Protein AF-A0A5P1EVX3-F1 (afdb_monomer_lite)

pLDDT: mean 70.18, std 18.29, range [44.44, 93.81]

Secondary structure (DSSP, 8-state):
---GGGTTTS-HHHHHHHHHHHHHHT-SSGGGS--HHHHHHHHHHHHHHHHS-------------GGG----S-------TTSS---------

Structure (mmCIF, N/CA/C/O backbone):
data_AF-A0A5P1EVX3-F1
#
_entry.id   AF-A0A5P1EVX3-F1
#
loop_
_atom_site.group_PDB
_atom_site.id
_atom_site.type_symbol
_atom_site.label_atom_id
_atom_site.label_alt_id
_atom_site.label_comp_id
_atom_site.label_asym_id
_atom_site.label_entity_id
_atom_site.label_seq_id
_atom_site.pdbx_PDB_ins_code
_atom_site.Cartn_x
_atom_site.Cartn_y
_atom_site.Cartn_z
_atom_site.occupancy
_atom_site.B_iso_or_equiv
_atom_site.auth_seq_id
_atom_site.auth_comp_id
_atom_site.auth_asym_id
_atom_site.auth_atom_id
_atom_site.pdbx_PDB_model_num
ATOM 1 N N . MET A 1 1 ? -4.984 -11.033 -9.878 1.00 72.88 1 MET A N 1
ATOM 2 C CA . MET A 1 1 ? -4.544 -10.619 -11.232 1.00 72.88 1 MET A CA 1
ATOM 3 C C . MET A 1 1 ? -3.761 -9.321 -11.080 1.00 72.88 1 MET A C 1
ATOM 5 O O . MET A 1 1 ? -4.114 -8.551 -10.200 1.00 72.88 1 MET A O 1
ATOM 9 N N . VAL A 1 2 ? -2.677 -9.118 -11.836 1.00 77.31 2 VAL A N 1
ATOM 10 C CA . VAL A 1 2 ? -1.866 -7.881 -11.805 1.00 77.31 2 VAL A CA 1
ATOM 11 C C . VAL A 1 2 ? -2.231 -7.064 -13.036 1.00 77.31 2 VAL A C 1
ATOM 13 O O . VAL A 1 2 ? -2.368 -7.650 -14.112 1.00 77.31 2 VAL A O 1
ATOM 16 N N . ASP A 1 3 ? -2.409 -5.755 -12.872 1.00 82.62 3 ASP A N 1
ATOM 17 C CA . ASP A 1 3 ? -2.750 -4.856 -13.972 1.00 82.62 3 ASP A CA 1
ATOM 18 C C . ASP A 1 3 ? -1.715 -4.975 -15.127 1.00 82.62 3 ASP A C 1
ATOM 20 O O . ASP A 1 3 ? -0.506 -5.037 -14.869 1.00 82.62 3 ASP A O 1
ATOM 24 N N . PRO A 1 4 ? -2.150 -5.079 -16.400 1.00 82.19 4 PRO A N 1
ATOM 25 C CA . PRO A 1 4 ? -1.241 -5.261 -17.531 1.00 82.19 4 PRO A CA 1
ATOM 26 C C . PRO A 1 4 ? -0.237 -4.120 -17.733 1.00 82.19 4 PRO A C 1
ATOM 28 O O . PRO A 1 4 ? 0.874 -4.387 -18.188 1.00 82.19 4 PRO A O 1
ATOM 31 N N . ALA A 1 5 ? -0.587 -2.880 -17.381 1.00 82.00 5 ALA A N 1
ATOM 32 C CA . ALA A 1 5 ? 0.277 -1.712 -17.537 1.00 82.00 5 ALA A CA 1
ATOM 33 C C . ALA A 1 5 ? 1.426 -1.688 -16.515 1.00 82.00 5 ALA A C 1
ATOM 35 O O . ALA A 1 5 ? 2.490 -1.141 -16.796 1.00 82.00 5 ALA A O 1
ATOM 36 N N . ILE A 1 6 ? 1.252 -2.328 -15.352 1.00 79.00 6 ILE A N 1
ATOM 37 C CA . ILE A 1 6 ? 2.306 -2.486 -14.328 1.00 79.00 6 ILE A CA 1
ATOM 38 C C . ILE A 1 6 ? 3.012 -3.849 -14.407 1.00 79.00 6 ILE A C 1
ATOM 40 O O . ILE A 1 6 ? 3.852 -4.196 -13.569 1.00 79.00 6 ILE A O 1
ATOM 44 N N . ARG A 1 7 ? 2.670 -4.677 -15.397 1.00 77.62 7 ARG A N 1
ATOM 45 C CA . ARG A 1 7 ? 3.249 -6.011 -15.542 1.00 77.62 7 ARG A CA 1
ATOM 46 C C . ARG A 1 7 ? 4.702 -5.898 -16.004 1.00 77.62 7 ARG A C 1
ATOM 48 O O . ARG A 1 7 ? 4.982 -5.439 -17.102 1.00 77.62 7 ARG A O 1
ATOM 55 N N . GLY A 1 8 ? 5.629 -6.377 -15.176 1.00 75.12 8 GLY A N 1
ATOM 56 C CA . GLY A 1 8 ? 7.064 -6.380 -15.488 1.00 75.12 8 GLY A CA 1
ATOM 57 C C . GLY A 1 8 ? 7.819 -5.117 -15.067 1.00 75.12 8 GLY A C 1
ATOM 58 O O . GLY A 1 8 ? 9.039 -5.097 -15.197 1.00 75.12 8 GLY A O 1
ATOM 59 N N . THR A 1 9 ? 7.140 -4.106 -14.512 1.00 80.38 9 THR A N 1
ATOM 60 C CA . THR A 1 9 ? 7.794 -2.924 -13.920 1.00 80.38 9 THR A CA 1
ATOM 61 C C . THR A 1 9 ? 8.268 -3.189 -12.491 1.00 80.38 9 THR A C 1
ATOM 63 O O . THR A 1 9 ? 9.324 -2.706 -12.088 1.00 80.38 9 THR A O 1
ATOM 66 N N . PHE A 1 10 ? 7.530 -4.014 -11.739 1.00 76.75 10 PHE A N 1
ATOM 67 C CA . PHE A 1 10 ? 7.864 -4.390 -10.365 1.00 76.75 10 PHE A CA 1
ATOM 68 C C . PHE A 1 10 ? 8.010 -5.910 -10.193 1.00 76.75 10 PHE A C 1
ATOM 70 O O . PHE A 1 10 ? 7.245 -6.682 -10.783 1.00 76.75 10 PHE A O 1
ATOM 77 N N . PRO A 1 11 ? 8.932 -6.375 -9.325 1.00 80.56 11 PRO A N 1
ATOM 78 C CA . PRO A 1 11 ? 8.986 -7.769 -8.902 1.00 80.56 11 PRO A CA 1
ATOM 79 C C . PRO A 1 11 ? 7.668 -8.217 -8.263 1.00 80.56 11 PRO A C 1
ATOM 81 O O . PRO A 1 11 ? 7.085 -7.503 -7.443 1.00 80.56 11 PRO A O 1
ATOM 84 N N . SER A 1 12 ? 7.249 -9.453 -8.538 1.00 80.56 12 SER A N 1
ATOM 85 C CA . SER A 1 12 ? 6.023 -10.048 -7.978 1.00 80.56 12 SER A CA 1
ATOM 86 C C . SER A 1 12 ? 5.967 -9.996 -6.445 1.00 80.56 12 SER A C 1
ATOM 88 O O . SER A 1 12 ? 4.910 -9.757 -5.865 1.00 80.56 12 SER A O 1
ATOM 90 N N . LYS A 1 13 ? 7.118 -10.146 -5.780 1.00 82.62 13 LYS A N 1
ATOM 91 C CA . LYS A 1 13 ? 7.241 -10.071 -4.318 1.00 82.62 13 LYS A CA 1
ATOM 92 C C . LYS A 1 13 ? 6.887 -8.689 -3.756 1.00 82.62 13 LYS A C 1
ATOM 94 O O . LYS A 1 13 ? 6.299 -8.609 -2.684 1.00 82.62 13 LYS A O 1
ATOM 99 N N . ILE A 1 14 ? 7.250 -7.618 -4.462 1.00 85.56 14 ILE A N 1
ATOM 100 C CA . ILE A 1 14 ? 6.951 -6.237 -4.059 1.00 85.56 14 ILE A CA 1
ATOM 101 C C . ILE A 1 14 ? 5.480 -5.925 -4.342 1.00 85.56 14 ILE A C 1
ATOM 103 O O . ILE A 1 14 ? 4.798 -5.385 -3.477 1.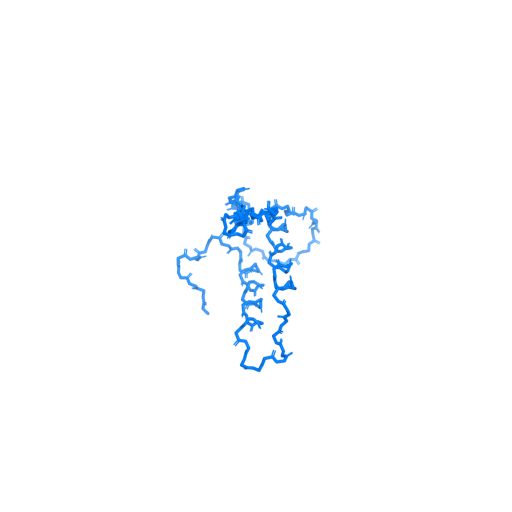00 85.56 14 ILE A O 1
ATOM 107 N N . LEU A 1 15 ? 4.964 -6.359 -5.496 1.00 86.94 15 LEU A N 1
ATOM 108 C CA . LEU A 1 15 ? 3.549 -6.210 -5.849 1.00 86.94 15 LEU A CA 1
ATOM 109 C C . LEU A 1 15 ? 2.616 -6.864 -4.824 1.00 86.94 15 LEU A C 1
ATOM 111 O O . LEU A 1 15 ? 1.622 -6.259 -4.437 1.00 86.94 15 LEU A O 1
ATOM 115 N N . SER A 1 16 ? 2.960 -8.060 -4.334 1.00 89.31 16 SER A N 1
ATOM 116 C CA . SER A 1 16 ? 2.191 -8.720 -3.271 1.00 89.31 16 SER A CA 1
ATOM 117 C C . SER A 1 16 ? 2.132 -7.872 -2.000 1.00 89.31 16 SER A C 1
ATOM 119 O O . SER A 1 16 ? 1.077 -7.767 -1.391 1.00 89.31 16 SER A O 1
ATOM 121 N N . ARG A 1 17 ? 3.241 -7.226 -1.618 1.00 89.56 17 ARG A N 1
ATOM 122 C CA . ARG A 1 17 ? 3.278 -6.365 -0.429 1.00 89.56 17 ARG A CA 1
ATOM 123 C C .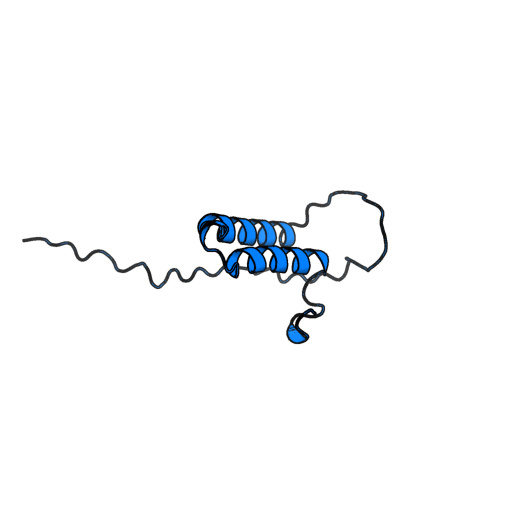 ARG A 1 17 ? 2.478 -5.081 -0.605 1.00 89.56 17 ARG A C 1
ATOM 125 O O . ARG A 1 17 ? 1.827 -4.652 0.339 1.00 89.56 17 ARG A O 1
ATOM 132 N N . PHE A 1 18 ? 2.501 -4.482 -1.794 1.00 89.75 18 PHE A N 1
ATOM 133 C CA . PHE A 1 18 ? 1.619 -3.355 -2.096 1.00 89.75 18 PHE A CA 1
ATOM 134 C C . PHE A 1 18 ? 0.144 -3.763 -2.017 1.00 89.75 18 PHE A C 1
ATOM 136 O O . PHE A 1 18 ? -0.649 -3.030 -1.433 1.00 89.75 18 PHE A O 1
ATOM 143 N N . ALA A 1 19 ? -0.215 -4.938 -2.541 1.00 91.94 19 ALA A N 1
ATOM 144 C CA . ALA A 1 19 ? -1.579 -5.453 -2.459 1.00 91.94 19 ALA A CA 1
ATOM 145 C C . ALA A 1 19 ? -2.031 -5.669 -1.006 1.00 91.94 19 ALA A C 1
ATOM 147 O O . ALA A 1 19 ? -3.149 -5.289 -0.674 1.00 91.94 19 ALA A O 1
ATOM 148 N N . ASP A 1 20 ? -1.159 -6.194 -0.136 1.00 91.50 20 ASP A N 1
ATOM 149 C CA . ASP A 1 20 ? -1.449 -6.343 1.297 1.00 91.50 20 ASP A CA 1
ATOM 150 C C . ASP A 1 20 ? -1.775 -4.984 1.945 1.00 91.50 20 ASP A C 1
ATOM 152 O O . ASP A 1 20 ? -2.756 -4.863 2.673 1.00 91.50 20 ASP A O 1
ATOM 156 N N . ILE A 1 21 ? -0.989 -3.940 1.650 1.00 92.00 21 ILE A N 1
ATOM 157 C CA . ILE A 1 21 ? -1.214 -2.590 2.196 1.00 92.00 21 ILE A CA 1
ATOM 158 C C . ILE A 1 21 ? -2.524 -1.994 1.662 1.00 92.00 21 ILE A C 1
ATOM 160 O O . ILE A 1 21 ? -3.308 -1.451 2.435 1.00 92.00 21 ILE A O 1
ATOM 164 N N . ILE A 1 22 ? -2.794 -2.124 0.358 1.00 91.00 22 ILE A N 1
ATOM 165 C CA . ILE A 1 22 ? -4.058 -1.666 -0.244 1.00 91.00 22 ILE A CA 1
ATOM 166 C C . ILE A 1 22 ? -5.242 -2.400 0.388 1.00 91.00 22 ILE A C 1
ATOM 168 O O . ILE A 1 22 ? -6.270 -1.777 0.651 1.00 91.00 22 ILE A O 1
ATOM 172 N N . LEU A 1 23 ? -5.093 -3.696 0.676 1.00 91.38 23 LEU A N 1
ATOM 173 C CA . LEU A 1 23 ? -6.132 -4.491 1.315 1.00 91.38 23 LEU A CA 1
ATOM 174 C C . LEU A 1 23 ? -6.499 -3.934 2.693 1.00 91.38 23 LEU A C 1
ATOM 176 O O . LEU A 1 23 ? -7.682 -3.904 3.011 1.00 91.38 23 LEU A O 1
ATOM 180 N N . LEU A 1 24 ? -5.525 -3.440 3.470 1.00 90.88 24 LEU A N 1
ATOM 181 C CA . LEU A 1 24 ? -5.777 -2.755 4.746 1.00 90.88 24 LEU A CA 1
ATOM 182 C C . LEU A 1 24 ? -6.596 -1.466 4.559 1.00 90.88 24 LEU A C 1
ATOM 184 O O . LEU A 1 24 ? -7.446 -1.153 5.387 1.00 90.88 24 LEU A O 1
ATOM 188 N N . CYS A 1 25 ? -6.387 -0.734 3.461 1.00 91.19 25 CYS A N 1
ATOM 189 C CA . CYS A 1 25 ? -7.121 0.502 3.171 1.00 91.19 25 CYS A CA 1
ATOM 190 C C . CYS A 1 25 ? -8.589 0.264 2.790 1.00 91.19 25 CYS A C 1
ATOM 192 O O . CYS A 1 25 ? -9.434 1.111 3.070 1.00 91.19 25 CYS A O 1
ATOM 194 N N . ILE A 1 26 ? -8.889 -0.846 2.109 1.00 92.00 26 ILE A N 1
ATOM 195 C CA . ILE A 1 26 ? -10.222 -1.129 1.544 1.00 92.00 26 ILE A CA 1
ATOM 196 C C . ILE A 1 26 ? -11.088 -2.013 2.444 1.00 92.00 26 ILE A C 1
ATOM 198 O O . ILE A 1 26 ? -12.155 -2.454 2.017 1.00 92.00 26 ILE A O 1
ATOM 202 N N . GLN A 1 27 ? -10.640 -2.302 3.667 1.00 89.12 27 GLN A N 1
ATOM 203 C CA . GLN A 1 27 ? -11.413 -3.124 4.592 1.00 89.12 27 GLN A CA 1
ATOM 204 C C . GLN A 1 27 ? -12.788 -2.500 4.849 1.00 89.12 27 GLN A C 1
ATOM 206 O O . GLN A 1 27 ? -12.913 -1.281 5.022 1.00 89.12 27 GLN A O 1
ATOM 211 N N . VAL A 1 28 ? -13.804 -3.371 4.824 1.00 87.88 28 VAL A N 1
ATOM 212 C CA . VAL A 1 28 ? -15.221 -3.019 5.002 1.00 87.88 28 VAL A CA 1
ATOM 213 C C . VAL A 1 28 ? -15.466 -2.512 6.416 1.00 87.88 28 VAL A C 1
ATOM 215 O O . VAL A 1 28 ? -16.176 -1.531 6.609 1.00 87.88 28 VAL A O 1
ATOM 218 N N . GLU A 1 29 ? -14.838 -3.164 7.388 1.00 90.62 29 GLU A N 1
ATOM 219 C CA . GLU A 1 29 ? -14.966 -2.822 8.793 1.00 90.62 29 GLU A CA 1
ATOM 220 C C . GLU A 1 29 ? -13.937 -1.734 9.160 1.00 90.62 29 GLU A C 1
ATOM 222 O O . GLU A 1 29 ? -12.729 -1.949 8.995 1.00 90.62 29 GLU A O 1
ATOM 227 N N . PRO A 1 30 ? -14.378 -0.555 9.633 1.00 82.12 30 PRO A N 1
ATOM 228 C CA . PRO A 1 30 ? -13.499 0.586 9.877 1.00 82.12 30 PRO A CA 1
ATOM 229 C C . PRO A 1 30 ? -12.514 0.361 11.027 1.00 82.12 30 PRO A C 1
ATOM 231 O O . PRO A 1 30 ? -11.436 0.947 11.010 1.00 82.12 30 PRO A O 1
ATOM 234 N N . GLU A 1 31 ? -12.839 -0.498 11.995 1.00 87.06 31 GLU A N 1
ATOM 235 C CA . GLU A 1 31 ? -11.991 -0.727 13.173 1.00 87.06 31 GLU A CA 1
ATOM 236 C C . GLU A 1 31 ? -10.687 -1.460 12.853 1.00 87.06 31 GLU A C 1
ATOM 238 O O . GLU A 1 31 ? -9.689 -1.316 13.557 1.00 87.06 31 GLU A O 1
ATOM 243 N N . PHE A 1 32 ? -10.669 -2.221 11.760 1.00 84.44 32 PHE A N 1
ATOM 244 C CA . PHE A 1 32 ? -9.468 -2.912 11.304 1.00 84.44 32 PHE A CA 1
ATOM 245 C C . PHE A 1 32 ? -8.634 -2.068 10.337 1.00 84.44 32 PHE A C 1
ATOM 247 O O . PHE A 1 32 ? -7.519 -2.458 9.977 1.00 84.44 32 PHE A O 1
ATOM 254 N N . ARG A 1 33 ? -9.135 -0.890 9.942 1.00 87.44 33 ARG A N 1
ATOM 255 C CA . ARG A 1 33 ? -8.389 0.031 9.096 1.00 87.44 33 ARG A CA 1
ATOM 256 C C . ARG A 1 33 ? -7.317 0.715 9.948 1.00 87.44 33 ARG A C 1
ATOM 258 O O . ARG A 1 33 ? -7.645 1.479 10.856 1.00 87.44 33 ARG A O 1
ATOM 265 N N . PRO A 1 34 ? -6.028 0.477 9.670 1.00 89.00 34 PRO A N 1
ATOM 266 C CA . PRO A 1 34 ? -4.970 1.130 10.418 1.00 89.00 34 PRO A CA 1
ATOM 267 C C . PRO A 1 34 ? -4.995 2.646 10.172 1.00 89.00 34 PRO A C 1
ATOM 269 O O . PRO A 1 34 ? -5.477 3.107 9.129 1.00 89.00 34 PRO A O 1
ATOM 272 N N . PRO A 1 35 ? -4.438 3.439 11.101 1.00 91.25 35 PRO A N 1
ATOM 273 C CA . PRO A 1 35 ? -4.318 4.874 10.907 1.00 91.25 35 PRO A CA 1
ATOM 274 C C . PRO A 1 35 ? -3.472 5.171 9.664 1.00 91.25 35 PRO A C 1
ATOM 276 O O . PRO A 1 35 ? -2.501 4.473 9.361 1.00 91.25 35 PRO A O 1
ATOM 279 N N . VAL A 1 36 ? -3.823 6.245 8.953 1.00 89.19 36 VAL A N 1
ATOM 280 C CA . VAL A 1 36 ? -3.166 6.640 7.694 1.00 89.19 36 VAL A CA 1
ATOM 281 C C . VAL A 1 36 ? -1.651 6.823 7.845 1.00 89.19 36 VAL A C 1
ATOM 283 O O . VAL A 1 36 ? -0.905 6.558 6.906 1.00 89.19 36 VAL A O 1
ATOM 286 N N . THR A 1 37 ? -1.185 7.196 9.039 1.00 93.06 37 THR A N 1
ATOM 287 C CA . THR A 1 37 ? 0.238 7.309 9.384 1.00 93.06 37 THR A CA 1
ATOM 288 C C . THR A 1 37 ? 0.967 5.974 9.240 1.00 93.06 37 THR A C 1
ATOM 290 O O . THR A 1 37 ? 1.987 5.910 8.562 1.00 93.06 37 THR A O 1
ATOM 293 N N . VAL A 1 38 ? 0.399 4.884 9.764 1.00 92.31 38 VAL A N 1
ATOM 294 C CA . VAL A 1 38 ? 0.964 3.526 9.658 1.00 92.31 38 VAL A CA 1
ATOM 295 C C . VAL A 1 38 ? 0.985 3.046 8.205 1.00 92.31 38 VAL A C 1
ATOM 297 O O . VAL A 1 38 ? 1.927 2.375 7.774 1.00 92.31 38 VAL A O 1
ATOM 300 N N . ILE A 1 39 ? -0.029 3.411 7.415 1.00 93.81 39 ILE A N 1
ATOM 301 C CA . ILE A 1 39 ? -0.075 3.093 5.981 1.00 93.81 39 ILE A CA 1
ATOM 302 C C . ILE A 1 39 ? 1.033 3.841 5.232 1.00 93.81 39 ILE A C 1
ATOM 304 O O . ILE A 1 39 ? 1.786 3.227 4.473 1.00 93.81 39 ILE A O 1
ATOM 308 N N . ALA A 1 40 ? 1.176 5.146 5.476 1.00 92.50 40 ALA A N 1
ATOM 309 C CA . ALA A 1 40 ? 2.207 5.977 4.859 1.00 92.50 40 ALA A CA 1
ATOM 310 C C . ALA A 1 40 ? 3.625 5.508 5.225 1.00 92.50 40 ALA A C 1
ATOM 312 O O . ALA A 1 40 ? 4.489 5.408 4.351 1.00 92.50 40 ALA A O 1
ATOM 313 N N . GLU A 1 41 ? 3.859 5.141 6.486 1.00 92.00 41 GLU A N 1
ATOM 314 C CA . GLU A 1 41 ? 5.122 4.556 6.945 1.00 92.00 41 GLU A CA 1
ATOM 315 C C . GLU A 1 41 ? 5.413 3.217 6.257 1.00 92.00 41 GLU A C 1
ATOM 317 O O . GLU A 1 41 ? 6.529 2.985 5.783 1.00 92.00 41 GLU A O 1
ATOM 322 N N . SER A 1 42 ? 4.405 2.349 6.135 1.00 91.38 42 SER A N 1
ATOM 323 C CA . SER A 1 42 ? 4.541 1.043 5.478 1.00 91.38 42 SER A CA 1
ATOM 324 C C . SER A 1 42 ? 4.914 1.180 4.001 1.00 91.38 42 SER A C 1
ATOM 326 O O . SER A 1 42 ? 5.820 0.491 3.524 1.00 91.38 42 SER A O 1
ATOM 328 N N . LEU A 1 43 ? 4.264 2.105 3.288 1.00 91.56 43 LEU A N 1
ATOM 329 C CA . LEU A 1 43 ? 4.581 2.428 1.895 1.00 91.56 43 LEU A CA 1
ATOM 330 C C . LEU A 1 43 ? 5.993 3.011 1.768 1.00 91.56 43 LEU A C 1
ATOM 332 O O . LEU A 1 43 ? 6.773 2.554 0.934 1.00 91.56 43 LEU A O 1
ATOM 336 N N . THR A 1 44 ? 6.355 3.955 2.638 1.00 90.06 44 THR A N 1
ATOM 337 C CA . THR A 1 44 ? 7.678 4.596 2.640 1.00 90.06 44 THR A CA 1
ATOM 338 C C . THR A 1 44 ? 8.790 3.580 2.895 1.00 90.06 44 THR A C 1
ATOM 340 O O . THR A 1 44 ? 9.776 3.540 2.160 1.00 90.06 44 THR A O 1
ATOM 343 N N . SER A 1 45 ? 8.615 2.689 3.875 1.00 88.19 45 SER A N 1
ATOM 344 C CA . SER A 1 45 ? 9.576 1.619 4.166 1.00 88.19 45 SER A CA 1
ATOM 345 C C . SER A 1 45 ? 9.760 0.678 2.974 1.00 88.19 45 SER A C 1
ATOM 347 O O . SER A 1 45 ? 10.875 0.226 2.700 1.00 88.19 45 SER A O 1
ATOM 349 N N . LEU A 1 46 ? 8.682 0.373 2.246 1.00 87.06 46 LEU A N 1
ATOM 350 C CA . LEU A 1 46 ? 8.737 -0.479 1.060 1.00 87.06 46 LEU A CA 1
ATOM 351 C C . LEU A 1 46 ? 9.522 0.190 -0.080 1.00 87.06 46 LEU A C 1
ATOM 353 O O . LEU A 1 46 ? 10.368 -0.454 -0.701 1.00 87.06 46 LEU A O 1
ATOM 357 N N . ILE A 1 47 ? 9.281 1.487 -0.293 1.00 85.00 47 ILE A N 1
ATOM 358 C CA . ILE A 1 47 ? 9.956 2.326 -1.292 1.00 85.00 47 ILE A CA 1
ATOM 359 C C . ILE A 1 47 ? 11.454 2.470 -0.967 1.00 85.00 47 ILE A C 1
ATOM 361 O O . IL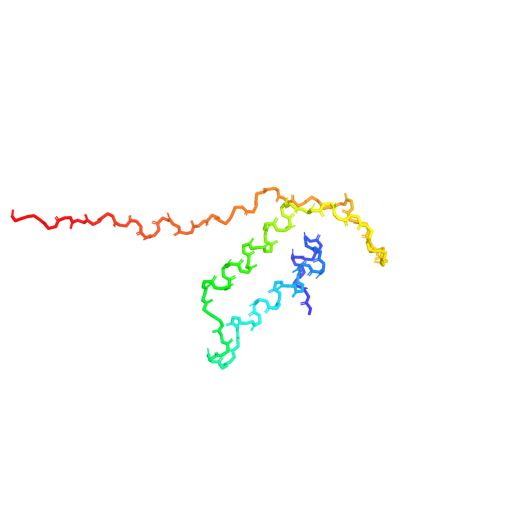E A 1 47 ? 12.311 2.336 -1.838 1.00 85.00 47 ILE A O 1
ATOM 365 N N . GLN A 1 48 ? 11.806 2.649 0.304 1.00 83.75 48 GLN A N 1
ATOM 366 C CA . GLN A 1 48 ? 13.207 2.709 0.731 1.00 83.75 48 GLN A CA 1
ATOM 367 C C . GLN A 1 48 ? 13.929 1.367 0.537 1.00 83.75 48 GLN A C 1
ATOM 369 O O . GLN A 1 48 ? 15.063 1.331 0.063 1.00 83.75 48 GLN A O 1
ATOM 374 N N . LYS A 1 49 ? 13.263 0.244 0.841 1.00 81.56 49 LYS A N 1
ATOM 375 C CA . LYS A 1 49 ? 13.821 -1.110 0.655 1.00 81.56 49 LYS A CA 1
ATOM 376 C C . LYS A 1 49 ? 14.066 -1.467 -0.811 1.00 81.56 49 LYS A C 1
ATOM 378 O O . LYS A 1 49 ? 14.959 -2.265 -1.088 1.00 81.56 49 LYS A O 1
ATOM 383 N N . MET A 1 50 ? 13.285 -0.914 -1.740 1.00 75.56 50 MET A N 1
ATOM 384 C CA . MET A 1 50 ? 13.535 -1.086 -3.177 1.00 75.56 50 MET A CA 1
ATOM 385 C C . MET A 1 50 ? 14.609 -0.126 -3.708 1.00 75.56 50 MET A C 1
ATOM 387 O O . MET A 1 50 ? 15.341 -0.514 -4.611 1.00 75.56 50 MET A O 1
ATOM 391 N N . ALA A 1 51 ? 14.742 1.082 -3.144 1.00 71.81 51 ALA A N 1
ATOM 392 C CA . ALA A 1 51 ? 15.784 2.042 -3.521 1.00 71.81 51 ALA A CA 1
ATOM 393 C C . ALA A 1 51 ? 17.179 1.604 -3.043 1.00 71.81 51 ALA A C 1
ATOM 395 O O . ALA A 1 51 ? 18.182 1.798 -3.728 1.00 71.81 51 ALA A O 1
ATOM 396 N N . HIS A 1 52 ? 17.235 0.950 -1.883 1.00 66.81 52 HIS A N 1
ATOM 397 C CA . HIS A 1 52 ? 18.449 0.367 -1.330 1.00 66.81 52 HIS A CA 1
ATOM 398 C C . HIS A 1 52 ? 18.247 -1.134 -1.137 1.00 66.81 52 HIS A C 1
ATOM 400 O O . HIS A 1 52 ? 18.026 -1.580 -0.006 1.00 66.81 52 HIS A O 1
ATOM 406 N N . PRO A 1 53 ? 18.316 -1.943 -2.214 1.00 61.34 53 PRO A N 1
ATOM 407 C CA . PRO A 1 53 ? 18.304 -3.386 -2.075 1.00 61.34 53 PRO A CA 1
ATOM 408 C C . PRO A 1 53 ? 19.556 -3.772 -1.289 1.00 61.34 53 PRO A C 1
ATOM 410 O O . PRO A 1 53 ? 20.660 -3.858 -1.829 1.00 61.34 53 PRO A O 1
ATOM 413 N N . HIS A 1 54 ? 19.396 -3.951 0.022 1.00 53.47 54 HIS A N 1
ATOM 414 C CA . HIS A 1 54 ? 20.462 -4.418 0.884 1.00 53.47 54 HIS A CA 1
ATOM 415 C C . HIS A 1 54 ? 20.980 -5.719 0.274 1.00 53.47 54 HIS A C 1
ATOM 417 O O . HIS A 1 54 ? 20.233 -6.689 0.124 1.00 53.47 54 HIS A O 1
ATOM 423 N N . ARG A 1 55 ? 22.261 -5.718 -0.113 1.00 53.56 55 ARG A N 1
ATOM 424 C CA . ARG A 1 55 ? 23.008 -6.896 -0.562 1.00 53.56 55 ARG A CA 1
ATOM 425 C C . ARG A 1 55 ? 23.103 -7.909 0.580 1.00 53.56 55 ARG A C 1
ATOM 427 O O . ARG A 1 55 ? 24.159 -8.083 1.174 1.00 53.56 55 ARG A O 1
ATOM 434 N N . HIS A 1 56 ? 22.008 -8.578 0.909 1.00 48.84 56 HIS A N 1
ATOM 435 C CA . HIS A 1 56 ? 22.042 -9.764 1.745 1.00 48.84 56 HIS A CA 1
ATOM 436 C C . HIS A 1 56 ? 22.052 -11.003 0.858 1.00 48.84 56 HIS A C 1
ATOM 438 O O . HIS A 1 56 ? 21.032 -11.500 0.388 1.00 48.84 56 HIS A O 1
ATOM 444 N N . SER A 1 57 ? 23.293 -11.420 0.604 1.00 56.41 57 SER A N 1
ATOM 445 C CA . SER A 1 57 ? 23.794 -12.792 0.573 1.00 56.41 57 SER A CA 1
ATOM 446 C C . SER A 1 57 ? 22.747 -13.899 0.784 1.00 56.41 57 SER A C 1
ATOM 448 O O . SER A 1 57 ? 22.101 -13.985 1.825 1.00 56.41 57 SER A O 1
ATOM 450 N N . ASN A 1 58 ? 22.665 -14.785 -0.211 1.00 48.94 58 ASN A N 1
ATOM 451 C CA . ASN A 1 58 ? 22.284 -16.193 -0.103 1.00 48.94 58 ASN A CA 1
ATOM 452 C C . ASN A 1 58 ? 21.066 -16.543 0.776 1.00 48.94 58 ASN A C 1
ATOM 454 O O . ASN A 1 58 ? 21.180 -17.072 1.880 1.00 48.94 58 ASN A O 1
ATOM 458 N N . ARG A 1 59 ? 19.876 -16.474 0.174 1.00 46.62 59 ARG A N 1
ATOM 459 C CA . ARG A 1 59 ? 18.837 -17.483 0.426 1.00 46.62 59 ARG A CA 1
ATOM 460 C C . ARG A 1 59 ? 18.387 -18.088 -0.898 1.00 46.62 59 ARG A C 1
ATOM 462 O O . ARG A 1 59 ? 17.529 -17.570 -1.601 1.00 46.62 59 ARG A O 1
ATOM 469 N N . LYS A 1 60 ? 19.039 -19.202 -1.222 1.00 54.94 60 LYS A N 1
ATOM 470 C CA . LYS A 1 60 ? 18.720 -20.143 -2.296 1.00 54.94 60 LYS A CA 1
ATOM 471 C C . LYS A 1 60 ? 17.214 -20.439 -2.318 1.00 54.94 60 LYS A C 1
ATOM 473 O O . LYS A 1 60 ? 16.722 -21.096 -1.406 1.00 54.94 60 LYS A O 1
ATOM 478 N N . ARG A 1 61 ? 16.513 -19.970 -3.357 1.00 48.09 61 ARG A N 1
ATOM 479 C CA . ARG A 1 61 ? 15.366 -20.627 -4.017 1.00 48.09 61 ARG A CA 1
ATOM 480 C C . ARG A 1 61 ? 15.010 -19.873 -5.307 1.00 48.09 61 ARG A C 1
ATOM 482 O O . ARG A 1 61 ? 14.547 -18.742 -5.266 1.00 48.09 61 ARG A O 1
ATOM 489 N N . SER A 1 62 ? 15.297 -20.559 -6.416 1.00 46.56 62 SER A N 1
ATOM 490 C CA . SER A 1 62 ? 14.728 -20.439 -7.767 1.00 46.56 62 SER A CA 1
ATOM 491 C C . SER A 1 62 ? 14.657 -19.055 -8.433 1.00 46.56 62 SER A C 1
ATOM 493 O O . SER A 1 62 ? 13.721 -18.295 -8.217 1.00 46.56 62 SER A O 1
ATOM 495 N N . SER A 1 63 ? 15.617 -18.828 -9.339 1.00 54.31 63 SER A N 1
ATOM 496 C CA . SER A 1 63 ? 15.403 -18.449 -10.748 1.00 54.31 63 SER A CA 1
ATOM 497 C C . SER A 1 63 ? 14.198 -17.550 -11.048 1.00 54.31 63 SER A C 1
ATOM 499 O O . SER A 1 63 ? 13.130 -18.078 -11.332 1.00 54.31 63 SER A O 1
ATOM 501 N N . VAL A 1 64 ? 14.403 -16.230 -11.099 1.00 49.38 64 VAL A N 1
ATOM 502 C CA . VAL A 1 64 ? 14.320 -15.456 -12.354 1.00 49.38 64 VAL A CA 1
ATOM 503 C C . VAL A 1 64 ? 15.253 -14.247 -12.208 1.00 49.38 64 VAL A C 1
ATOM 505 O O . VAL A 1 64 ? 15.251 -13.582 -11.176 1.00 49.38 64 VAL A O 1
ATOM 508 N N . ASP A 1 65 ? 16.087 -14.038 -13.218 1.00 44.44 65 ASP A N 1
ATOM 509 C CA . ASP A 1 65 ? 17.106 -12.999 -13.384 1.00 44.44 65 ASP A CA 1
ATOM 510 C C . ASP A 1 65 ? 16.770 -11.632 -12.741 1.00 44.44 65 ASP A C 1
ATOM 512 O O . ASP A 1 65 ? 16.019 -10.820 -13.279 1.00 44.44 65 ASP A O 1
ATOM 516 N N . ALA A 1 66 ? 17.354 -11.376 -11.566 1.00 54.34 66 ALA A N 1
ATOM 517 C CA . ALA A 1 66 ? 17.234 -10.117 -10.827 1.00 54.34 66 ALA A CA 1
ATOM 518 C C . ALA A 1 66 ? 18.214 -9.033 -11.323 1.00 54.34 66 ALA A C 1
ATOM 520 O O . ALA A 1 66 ? 18.277 -7.949 -10.743 1.00 54.34 66 ALA A O 1
ATOM 521 N N . SER A 1 67 ? 18.979 -9.306 -12.385 1.00 47.72 67 SER A N 1
ATOM 522 C CA . SER A 1 67 ? 20.022 -8.409 -12.902 1.00 47.72 67 SER A CA 1
ATOM 523 C C . SER A 1 67 ? 19.478 -7.307 -13.816 1.00 47.72 67 SER A C 1
ATOM 525 O O . SER A 1 67 ? 20.232 -6.429 -14.222 1.00 47.72 67 SER A O 1
ATOM 527 N N . LYS A 1 68 ? 18.177 -7.324 -14.140 1.00 45.09 68 LYS A N 1
ATOM 528 C CA . LYS A 1 68 ? 17.534 -6.345 -15.035 1.00 45.09 68 LYS A CA 1
ATOM 529 C C . LYS A 1 68 ? 16.545 -5.419 -14.323 1.00 45.09 68 LYS A C 1
ATOM 531 O O . LYS A 1 68 ? 15.570 -4.959 -14.908 1.00 45.09 68 LYS A O 1
ATOM 536 N N . LEU A 1 69 ? 16.786 -5.148 -13.044 1.00 51.25 69 LEU A N 1
ATOM 537 C CA . LEU A 1 69 ? 16.038 -4.159 -12.274 1.00 51.25 69 LEU A CA 1
ATOM 538 C C . LEU A 1 69 ? 16.618 -2.766 -12.545 1.00 51.25 69 LEU A C 1
ATOM 540 O O . LEU A 1 69 ? 17.362 -2.223 -11.735 1.00 51.25 69 LEU A O 1
ATOM 544 N N . ASN A 1 70 ? 16.247 -2.170 -13.684 1.00 47.53 70 ASN A N 1
ATOM 545 C CA . ASN A 1 70 ? 16.263 -0.711 -13.835 1.00 47.53 70 ASN A CA 1
ATOM 546 C C . ASN A 1 70 ? 15.156 -0.137 -12.934 1.00 47.53 70 ASN A C 1
ATOM 548 O O . ASN A 1 70 ? 14.114 0.309 -13.409 1.00 47.53 70 ASN A O 1
ATOM 552 N N . ILE A 1 71 ? 15.353 -0.226 -11.617 1.00 56.22 71 ILE A N 1
ATOM 553 C CA . ILE A 1 71 ? 14.549 0.504 -10.640 1.00 56.22 71 ILE A CA 1
ATOM 554 C C . ILE A 1 71 ? 14.877 1.965 -10.896 1.00 56.22 71 ILE A C 1
ATOM 556 O O . ILE A 1 71 ? 16.012 2.398 -10.699 1.00 56.22 71 ILE A O 1
ATOM 560 N N . MET A 1 72 ? 13.901 2.691 -11.434 1.00 49.91 72 MET A N 1
ATOM 561 C CA . MET A 1 72 ? 14.050 4.108 -11.708 1.00 49.91 72 MET A CA 1
ATOM 562 C C . MET A 1 72 ? 14.440 4.809 -10.391 1.00 49.91 72 MET A C 1
ATOM 564 O O . MET A 1 72 ? 13.740 4.633 -9.392 1.00 49.91 72 MET A O 1
ATOM 568 N N . PRO A 1 73 ? 15.567 5.540 -10.349 1.00 54.78 73 PRO A N 1
ATOM 569 C CA . PRO A 1 73 ? 16.150 6.028 -9.098 1.00 54.78 73 PRO A CA 1
ATOM 570 C C . PRO A 1 73 ? 15.387 7.198 -8.463 1.00 54.78 73 PRO A C 1
ATOM 572 O O . PRO A 1 73 ? 15.752 7.630 -7.375 1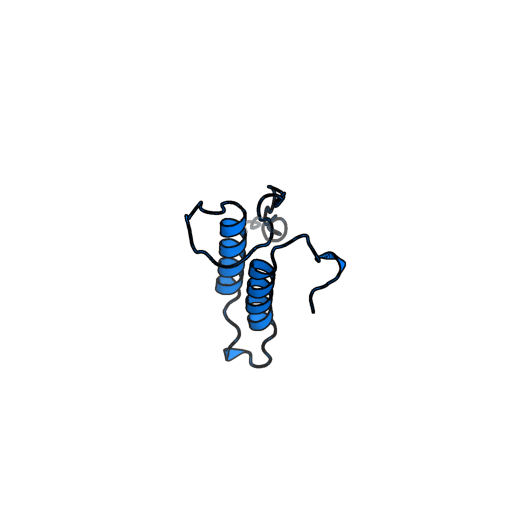.00 54.78 73 PRO A O 1
ATOM 575 N N . ASP A 1 74 ? 14.324 7.692 -9.099 1.00 50.97 74 ASP A N 1
ATOM 576 C CA . ASP A 1 74 ? 13.485 8.757 -8.557 1.00 50.97 74 ASP A CA 1
ATOM 577 C C . ASP A 1 74 ? 12.067 8.240 -8.294 1.00 50.97 74 ASP A C 1
ATOM 579 O O . ASP A 1 74 ? 11.147 8.414 -9.088 1.00 50.97 74 ASP A O 1
ATOM 583 N N . MET A 1 75 ? 11.899 7.564 -7.158 1.00 53.56 75 MET A N 1
ATOM 584 C CA . MET A 1 75 ? 10.592 7.440 -6.512 1.00 53.56 75 MET A CA 1
ATOM 585 C C . MET A 1 75 ? 10.506 8.494 -5.415 1.00 53.56 75 MET A C 1
ATOM 587 O O . MET A 1 75 ? 10.335 8.175 -4.237 1.00 53.56 75 MET A O 1
ATOM 591 N N . SER A 1 76 ? 10.683 9.766 -5.787 1.00 53.16 76 SER A N 1
ATOM 592 C CA . SER A 1 76 ? 10.308 10.849 -4.896 1.00 53.16 76 SER A CA 1
ATOM 593 C C . SER A 1 76 ? 8.804 10.757 -4.663 1.00 53.16 76 SER A C 1
ATOM 595 O O . SER A 1 76 ? 7.977 10.897 -5.564 1.00 53.16 76 SER A O 1
ATOM 597 N N . PHE A 1 77 ? 8.444 10.505 -3.408 1.00 47.44 77 PHE A N 1
ATOM 598 C CA . PHE A 1 77 ? 7.131 10.823 -2.875 1.00 47.44 77 PHE A CA 1
ATOM 599 C C . PHE A 1 77 ? 7.047 12.354 -2.933 1.00 47.44 77 PHE A C 1
ATOM 601 O O . PHE A 1 77 ? 7.326 13.027 -1.943 1.00 47.44 77 PHE A O 1
ATOM 608 N N . ARG A 1 78 ? 6.829 12.938 -4.122 1.00 51.66 78 ARG A N 1
ATOM 609 C CA . ARG A 1 78 ? 6.602 14.377 -4.265 1.00 51.66 78 ARG A CA 1
ATOM 610 C C . ARG A 1 78 ? 5.313 14.660 -3.520 1.00 51.66 78 ARG A C 1
ATOM 612 O O . ARG A 1 78 ? 4.212 14.499 -4.033 1.00 51.66 78 ARG A O 1
ATOM 619 N N . SER A 1 79 ? 5.514 14.978 -2.253 1.00 45.34 79 SER A N 1
ATOM 620 C CA . SER A 1 79 ? 4.506 15.328 -1.291 1.00 45.34 79 SER A CA 1
ATOM 621 C C . SER A 1 79 ? 3.604 16.381 -1.914 1.00 45.34 79 SER A C 1
ATOM 623 O O . SER A 1 79 ? 4.091 17.364 -2.476 1.00 45.34 79 SER A O 1
ATOM 625 N N . THR A 1 80 ? 2.292 16.215 -1.796 1.00 50.38 80 THR A N 1
ATOM 626 C CA . THR A 1 80 ? 1.290 17.245 -2.103 1.00 50.38 80 THR A CA 1
ATOM 627 C C . THR A 1 80 ? 1.341 18.417 -1.100 1.00 50.38 80 THR A C 1
ATOM 629 O O . THR A 1 80 ? 0.326 19.038 -0.798 1.00 50.38 80 THR A O 1
ATOM 632 N N . LEU A 1 81 ? 2.539 18.768 -0.617 1.00 50.72 81 LEU A N 1
ATOM 633 C CA . LEU A 1 81 ? 2.863 19.961 0.164 1.00 50.72 81 LEU A CA 1
ATOM 634 C C . LEU A 1 81 ? 3.021 21.219 -0.722 1.00 50.72 81 LEU A C 1
ATOM 636 O O . LEU A 1 81 ? 3.995 21.947 -0.561 1.00 50.72 81 LEU A O 1
ATOM 640 N N . PRO A 1 82 ? 2.106 21.518 -1.661 1.00 50.91 82 PRO A N 1
ATOM 641 C CA . PRO A 1 82 ? 1.810 22.930 -1.891 1.00 50.91 82 PRO A CA 1
ATOM 642 C C . PRO A 1 82 ? 0.414 23.331 -1.408 1.00 50.91 82 PRO A C 1
ATOM 644 O O . PRO A 1 82 ? 0.050 24.488 -1.564 1.00 50.91 82 PRO A O 1
ATOM 647 N N . TYR A 1 83 ? -0.375 22.419 -0.818 1.00 47.72 83 TYR A N 1
ATOM 648 C CA . TYR A 1 83 ? -1.746 22.748 -0.396 1.00 47.72 83 TYR A CA 1
ATOM 649 C C . TYR A 1 83 ? -1.882 23.212 1.066 1.00 47.72 83 TYR A C 1
ATOM 651 O O . TYR A 1 83 ? -2.818 23.935 1.383 1.00 47.72 83 TYR A O 1
ATOM 659 N N . PHE A 1 84 ? -0.969 22.825 1.963 1.00 46.16 84 PHE A N 1
ATOM 660 C CA . PHE A 1 84 ? -1.109 23.099 3.405 1.00 46.16 84 PHE A CA 1
ATOM 661 C C . PHE A 1 84 ? -0.332 24.312 3.926 1.00 46.16 84 PHE A C 1
ATOM 663 O O . PHE A 1 84 ? -0.424 24.611 5.112 1.00 46.16 84 PHE A O 1
ATOM 670 N N . ASP A 1 85 ? 0.387 25.028 3.064 1.00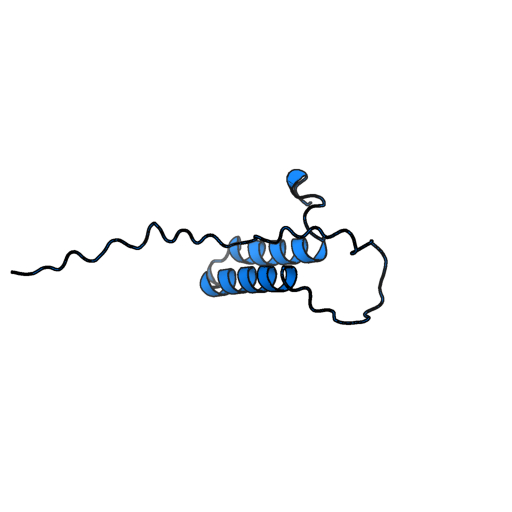 48.06 85 ASP A N 1
ATOM 671 C CA . ASP A 1 85 ? 1.131 26.228 3.455 1.00 48.06 85 ASP A CA 1
ATOM 672 C C . ASP A 1 85 ? 0.341 27.486 3.058 1.00 48.06 85 ASP A C 1
ATOM 674 O O . ASP A 1 85 ? 0.717 28.244 2.164 1.00 48.06 85 ASP A O 1
ATOM 678 N N . GLN A 1 86 ? -0.818 27.692 3.694 1.00 50.84 86 GLN A N 1
ATOM 679 C CA . GLN A 1 86 ? -1.327 29.055 3.840 1.00 50.84 86 GLN A CA 1
ATOM 680 C C . GLN A 1 86 ? -0.601 29.668 5.041 1.00 50.84 86 GLN A C 1
ATOM 682 O O . GLN A 1 86 ? -0.831 29.214 6.166 1.00 50.84 86 GLN A O 1
ATOM 687 N N . PRO A 1 87 ? 0.252 30.692 4.854 1.00 48.03 87 PRO A N 1
ATOM 688 C CA . PRO A 1 87 ? 0.789 31.426 5.981 1.00 48.03 87 PRO A CA 1
ATOM 689 C C . PRO A 1 87 ? -0.378 32.070 6.726 1.00 48.03 87 PRO A C 1
ATOM 691 O O . PRO A 1 87 ? -1.199 32.785 6.147 1.00 48.03 87 PRO A O 1
ATOM 694 N N . SER A 1 88 ? -0.434 31.778 8.021 1.00 49.84 88 SER A N 1
ATOM 695 C CA . SER A 1 88 ? -1.241 32.468 9.013 1.00 49.84 88 SER A CA 1
ATOM 696 C C . SER A 1 88 ? -1.203 33.977 8.763 1.00 49.84 88 SER A C 1
ATOM 698 O O . SER A 1 88 ? -0.183 34.622 9.017 1.00 49.84 88 SER A O 1
ATOM 700 N N . SER A 1 89 ? -2.306 34.550 8.279 1.00 49.16 89 SER A N 1
ATOM 701 C CA . SER A 1 89 ? -2.522 35.987 8.378 1.00 49.16 89 SER A CA 1
ATOM 702 C C . SER A 1 89 ? -2.685 36.295 9.861 1.00 49.16 89 SER A C 1
ATOM 704 O O . SER A 1 89 ? -3.715 35.999 10.468 1.00 49.16 89 SER A O 1
ATOM 706 N N . THR A 1 90 ? -1.614 36.813 10.443 1.00 51.88 90 THR A N 1
ATOM 707 C CA . THR A 1 90 ? -1.579 37.437 11.758 1.00 51.88 90 THR A CA 1
ATOM 708 C C . THR A 1 90 ? -2.739 38.421 11.882 1.00 51.88 90 THR A C 1
ATOM 710 O O . THR A 1 90 ? -2.799 39.404 11.145 1.00 51.88 90 THR A O 1
ATOM 713 N N . ILE A 1 91 ? -3.653 38.154 12.816 1.00 52.69 91 ILE A N 1
ATOM 714 C CA . ILE A 1 91 ? -4.480 39.196 13.421 1.00 52.69 91 ILE A CA 1
ATOM 715 C C . ILE A 1 91 ? -3.515 40.102 14.187 1.00 52.69 91 ILE A C 1
ATOM 717 O O . ILE A 1 91 ? -2.759 39.641 15.044 1.00 52.69 91 ILE A O 1
ATOM 721 N N . SER A 1 92 ? -3.498 41.378 13.839 1.00 51.38 92 SER A N 1
ATOM 722 C CA . SER A 1 92 ? -2.912 42.442 14.645 1.00 51.38 92 SER A CA 1
ATOM 723 C C . SER A 1 92 ? -3.842 43.643 14.521 1.00 51.38 92 SER A C 1
ATOM 725 O O . SER A 1 92 ? -4.296 43.933 13.413 1.00 51.38 92 SER A O 1
ATOM 727 N N . ASP A 1 93 ? -4.174 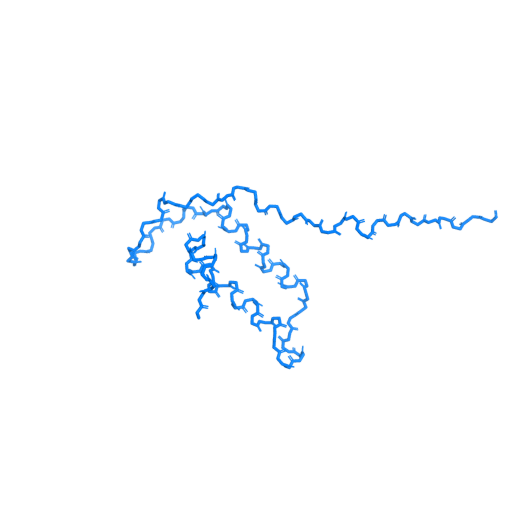44.193 15.689 1.00 45.50 93 ASP A N 1
ATOM 728 C CA . ASP A 1 93 ? -5.204 45.197 15.995 1.00 45.50 93 ASP A CA 1
ATOM 729 C C . ASP A 1 93 ? -5.256 46.435 15.084 1.00 45.50 93 ASP A C 1
ATOM 731 O O . ASP A 1 93 ? -4.184 46.927 14.658 1.00 45.50 93 ASP A O 1
#

Organism: Asparagus officinalis (NCBI:txid4686)

Radius of gyration: 19.02 Å; chains: 1; bounding box: 39×66×34 Å

Sequence (93 aa):
MVDPAIRGTFPSKILSRFADIILLCIQVEPEFRPPVTVIAESLTSLIQKMAHPHRHSNRKRSSVDASKLNIMPDMSFRSTLPYFDQPSSTISD

Foldseek 3Di:
DDDPVCPPLDDPVLVVQVVVLVCLVPDPDVVSNDPVVVSVVSVVVSVVCLLCVPPDDDDDDDDDDPPPNPPPNDPPPPDPPVPPPPPDPDDDD